Protein AF-Q9XXH2-F1 (afdb_monomer_lite)

InterPro domains:
  IPR000217 Tubulin [PTHR11588] (9-74)
  IPR002452 Alpha tubulin [PR01162] (20-36)
  IPR002452 Alpha tubulin [PR01162] (57-73)
  IPR008280 Tubulin/FtsZ, C-terminal [SSF55307] (9-71)
  IPR023123 Tubulin, C-terminal [G3DSA:1.10.287.600] (19-71)

Sequence (85 aa):
MVSFIPFHNVCMLSDTTAIAEAWSRLDYKFDLMYAKRAFVHWYVGEGMEEGEFTEAREDLAALEKDYEEVGADSNEGLEEDGEEY

Organism: Caenorhabditis elegans (NCBI:txid6239)

Foldseek 3Di:
DPDDDDDDDDDDDDDALVCLVVLVVVLVVLCVCVVVCNCVCVCVVVPDDPVVSVVVSVVSVVVSVVSVVVVVVVVVVVPPPPDDD

Secondary structure (DSSP, 8-state):
----------------GGGHHHHHHHHHHHHHHHTTTTTHHHHHHTT--HHHHHHHHHHHHHHHHHHHHHHHHHHHTTSSS----

pLDDT: mean 85.76, std 15.17, range [39.16, 97.31]

Structure (mmCIF, N/CA/C/O backbone):
data_AF-Q9XXH2-F1
#
_entry.id   AF-Q9XXH2-F1
#
loop_
_atom_site.group_PDB
_atom_site.id
_atom_site.type_symbol
_atom_site.label_atom_id
_atom_site.label_alt_id
_atom_site.label_comp_id
_atom_site.label_asym_id
_atom_site.label_entity_id
_atom_site.label_seq_id
_atom_site.pdbx_PDB_ins_code
_atom_site.Cartn_x
_atom_site.Cartn_y
_atom_site.Cartn_z
_atom_site.occupancy
_atom_site.B_iso_or_equiv
_atom_site.auth_seq_id
_atom_site.auth_comp_id
_atom_site.auth_asym_id
_atom_site.auth_atom_id
_atom_site.pdbx_PDB_model_num
ATOM 1 N N . MET A 1 1 ? -28.104 16.273 -50.469 1.00 49.66 1 MET A N 1
ATOM 2 C CA . MET A 1 1 ? -27.189 15.247 -49.932 1.00 49.66 1 MET A CA 1
ATOM 3 C C . MET A 1 1 ? -26.559 15.842 -48.683 1.00 49.66 1 MET A C 1
ATOM 5 O O . MET A 1 1 ? -25.698 16.697 -48.812 1.00 49.66 1 MET A O 1
ATOM 9 N N . VAL A 1 2 ? -27.082 15.523 -47.495 1.00 52.06 2 VAL A N 1
ATOM 10 C CA . VAL A 1 2 ? -26.468 15.960 -46.230 1.00 52.06 2 VAL A CA 1
ATOM 11 C C . VAL A 1 2 ? -25.269 15.044 -46.007 1.00 52.06 2 VAL A C 1
ATOM 13 O O . VAL A 1 2 ? -25.438 13.861 -45.732 1.00 52.06 2 VAL A O 1
ATOM 16 N N . SER A 1 3 ? -24.067 15.553 -46.248 1.00 58.31 3 SER A N 1
ATOM 17 C CA . SER A 1 3 ? -22.814 14.835 -46.030 1.00 58.31 3 SER A CA 1
ATOM 18 C C . SER A 1 3 ? -22.569 14.673 -44.528 1.00 58.31 3 SER A C 1
ATOM 20 O O . SER A 1 3 ? -22.256 15.636 -43.832 1.00 58.31 3 SER A O 1
ATOM 22 N N . PHE A 1 4 ? -22.751 13.447 -44.045 1.00 71.69 4 PHE A N 1
ATOM 23 C CA . PHE A 1 4 ? -22.357 12.963 -42.726 1.00 71.69 4 PHE A CA 1
ATOM 24 C C . PHE A 1 4 ? -20.829 13.071 -42.584 1.00 71.69 4 PHE A C 1
ATOM 26 O O . PHE A 1 4 ? -20.098 12.399 -43.309 1.00 71.69 4 PHE A O 1
ATOM 33 N N . ILE A 1 5 ? -20.343 13.941 -41.695 1.00 75.00 5 ILE A N 1
ATOM 34 C CA . ILE A 1 5 ? -18.924 13.998 -41.318 1.00 75.00 5 ILE A CA 1
ATOM 35 C C . ILE A 1 5 ? -18.692 12.868 -40.302 1.00 75.00 5 ILE A C 1
ATOM 37 O O . ILE A 1 5 ? -19.307 12.910 -39.235 1.00 75.00 5 ILE A O 1
ATOM 41 N N . PRO A 1 6 ? -17.847 11.859 -40.580 1.00 74.62 6 PRO A N 1
ATOM 42 C CA . PRO A 1 6 ? -17.502 10.867 -39.573 1.00 74.62 6 PRO A CA 1
ATOM 43 C C . PRO A 1 6 ? -16.608 11.515 -38.509 1.00 74.62 6 PRO A C 1
ATOM 45 O O . PRO A 1 6 ? -15.472 11.905 -38.786 1.00 74.62 6 PRO A O 1
ATOM 48 N N . PHE A 1 7 ? -17.113 11.628 -37.280 1.00 78.38 7 PHE A N 1
ATOM 49 C CA . PHE A 1 7 ? -16.263 11.878 -36.119 1.00 78.38 7 PHE A CA 1
ATOM 50 C C . PHE A 1 7 ? -15.424 10.618 -35.870 1.00 78.38 7 PHE A C 1
ATOM 52 O O . PHE A 1 7 ? -15.975 9.556 -35.583 1.00 78.38 7 PHE A O 1
ATOM 59 N N . HIS A 1 8 ? -14.102 10.721 -36.012 1.00 82.19 8 HIS A N 1
ATOM 60 C CA . HIS A 1 8 ? -13.176 9.675 -35.581 1.00 82.19 8 HIS A CA 1
ATOM 61 C C . HIS A 1 8 ? -12.771 9.974 -34.137 1.00 82.19 8 HIS A C 1
ATOM 63 O O . HIS A 1 8 ? -12.223 11.040 -33.862 1.00 82.19 8 HIS A O 1
ATOM 69 N N . ASN A 1 9 ? -13.045 9.042 -33.227 1.00 86.31 9 ASN A N 1
ATOM 70 C CA . ASN A 1 9 ? -12.539 9.089 -31.859 1.00 86.31 9 ASN A CA 1
ATOM 71 C C . ASN A 1 9 ? -11.269 8.237 -31.790 1.00 86.31 9 ASN A C 1
ATOM 73 O O . ASN A 1 9 ? -11.231 7.148 -32.362 1.00 86.31 9 ASN A O 1
ATOM 77 N N . VAL A 1 10 ? -10.251 8.714 -31.080 1.00 85.94 10 VAL A N 1
ATOM 78 C CA . VAL A 1 10 ? -9.035 7.945 -30.788 1.00 85.94 10 VAL A CA 1
ATOM 79 C C . VAL A 1 10 ? -9.013 7.651 -29.292 1.00 85.94 10 VAL A C 1
ATOM 81 O O . VAL A 1 10 ? -9.328 8.522 -28.484 1.00 85.94 10 VAL A O 1
ATOM 84 N N . CYS A 1 11 ? -8.658 6.420 -28.931 1.00 92.50 11 CYS A N 1
ATOM 85 C CA . CYS A 1 11 ? -8.434 5.986 -27.557 1.00 92.50 11 CYS A CA 1
ATOM 86 C C . CYS A 1 11 ? -6.972 5.543 -27.431 1.00 92.50 11 CYS A C 1
ATOM 88 O O . CYS A 1 11 ? -6.485 4.803 -28.285 1.00 92.50 11 CYS A O 1
ATOM 90 N N . MET A 1 12 ? -6.284 6.008 -26.389 1.00 91.69 12 MET A N 1
ATOM 91 C CA . MET A 1 12 ? -4.973 5.509 -25.980 1.00 91.69 12 MET A CA 1
ATOM 92 C C . MET A 1 12 ? -5.163 4.753 -24.668 1.00 91.69 12 MET A C 1
ATOM 94 O O . MET A 1 12 ? -5.755 5.285 -23.729 1.00 91.69 12 MET A O 1
ATOM 98 N N . LEU A 1 13 ? -4.646 3.533 -24.620 1.00 91.62 13 LEU A N 1
ATOM 99 C CA . LEU A 1 13 ? -4.395 2.806 -23.383 1.00 91.62 13 LEU A CA 1
ATOM 100 C C . LEU A 1 13 ? -2.881 2.832 -23.176 1.00 91.62 13 LEU A C 1
ATOM 102 O O . LEU A 1 13 ? -2.139 2.605 -24.132 1.00 91.62 13 LEU A O 1
ATOM 106 N N . SER A 1 14 ? -2.438 3.186 -21.975 1.00 91.12 14 SER A N 1
ATOM 107 C CA . SER A 1 14 ? -1.021 3.310 -21.642 1.00 91.12 14 SER A CA 1
ATOM 108 C C . SER A 1 14 ? -0.790 2.751 -20.248 1.00 91.12 14 SER A C 1
ATOM 110 O O . SER A 1 14 ? -1.462 3.181 -19.309 1.00 91.12 14 SER A O 1
ATOM 112 N N . ASP A 1 15 ? 0.172 1.841 -20.134 1.00 90.00 15 ASP A N 1
ATOM 113 C CA . ASP A 1 15 ? 0.659 1.319 -18.862 1.00 90.00 15 ASP A CA 1
ATOM 114 C C . ASP A 1 15 ? 1.922 2.103 -18.500 1.00 90.00 15 ASP A C 1
ATOM 116 O O . ASP A 1 15 ? 2.976 1.945 -19.115 1.00 90.00 15 ASP A O 1
ATOM 120 N N . THR A 1 16 ? 1.792 3.033 -17.555 1.00 89.94 16 THR A N 1
ATOM 121 C CA . THR A 1 16 ? 2.873 3.937 -17.145 1.00 89.94 16 THR A CA 1
ATOM 122 C C . THR A 1 16 ? 3.022 3.941 -15.634 1.00 89.94 16 THR A C 1
ATOM 124 O O . THR A 1 16 ? 2.027 3.975 -14.911 1.00 89.94 16 THR A O 1
ATOM 127 N N . THR A 1 17 ? 4.265 3.990 -15.157 1.00 91.69 17 THR A N 1
ATOM 128 C CA . THR A 1 17 ? 4.596 4.133 -13.732 1.00 91.69 17 THR A CA 1
ATOM 129 C C . THR A 1 17 ? 4.095 5.452 -13.139 1.00 91.69 17 THR A C 1
ATOM 131 O O . THR A 1 17 ? 3.888 5.541 -11.933 1.00 91.69 17 THR A O 1
ATOM 134 N N . ALA A 1 18 ? 3.767 6.448 -13.973 1.00 91.69 18 ALA A N 1
ATOM 135 C CA . ALA A 1 18 ? 3.153 7.703 -13.537 1.00 91.69 18 ALA A CA 1
ATOM 136 C C . ALA A 1 18 ? 1.782 7.513 -12.854 1.00 91.69 18 ALA A C 1
ATOM 138 O O . ALA A 1 18 ? 1.305 8.418 -12.168 1.00 91.69 18 ALA A O 1
ATOM 139 N N . ILE A 1 19 ? 1.137 6.346 -13.004 1.00 93.56 19 ILE A N 1
ATOM 140 C CA . ILE A 1 19 ? -0.095 6.027 -12.271 1.00 93.56 19 ILE A CA 1
ATOM 141 C C . ILE A 1 19 ? 0.123 5.968 -10.750 1.00 93.56 19 ILE A C 1
ATOM 143 O O . ILE A 1 19 ? -0.825 6.223 -10.008 1.00 93.56 19 ILE A O 1
ATOM 147 N N . ALA A 1 20 ? 1.356 5.721 -10.284 1.00 92.94 20 ALA A N 1
ATOM 148 C CA . ALA A 1 20 ? 1.727 5.754 -8.868 1.00 92.94 20 ALA A CA 1
ATOM 149 C C . ALA A 1 20 ? 1.294 7.062 -8.185 1.00 92.94 20 ALA A C 1
ATOM 151 O O . ALA A 1 20 ? 0.701 7.035 -7.111 1.00 92.94 20 ALA A O 1
ATOM 152 N N . GLU A 1 21 ? 1.441 8.210 -8.856 1.00 92.69 21 GLU A N 1
ATOM 153 C CA . GLU A 1 21 ? 1.012 9.504 -8.307 1.00 92.69 21 GLU A CA 1
ATOM 154 C C . GLU A 1 21 ? -0.504 9.579 -8.057 1.00 92.69 21 GLU A C 1
ATOM 156 O O . GLU A 1 21 ? -0.974 10.295 -7.164 1.00 92.69 21 GLU A O 1
ATOM 161 N N . ALA A 1 22 ? -1.305 8.873 -8.861 1.00 95.19 22 ALA A N 1
ATOM 162 C CA . ALA A 1 22 ? -2.748 8.812 -8.671 1.00 95.19 22 ALA A CA 1
ATOM 163 C C . ALA A 1 22 ? -3.111 7.972 -7.439 1.00 95.19 22 ALA A C 1
ATOM 165 O O . ALA A 1 22 ? -4.004 8.383 -6.688 1.00 95.19 22 ALA A O 1
ATOM 166 N N . TRP A 1 23 ? -2.401 6.860 -7.216 1.00 94.88 23 TRP A N 1
ATOM 167 C CA . TRP A 1 23 ? -2.534 6.026 -6.019 1.00 94.88 23 TRP A CA 1
ATOM 168 C C . TRP A 1 23 ? -2.163 6.812 -4.757 1.00 94.88 23 TRP A C 1
ATOM 170 O O . TRP A 1 23 ? -3.006 6.938 -3.870 1.00 94.88 23 TRP A O 1
ATOM 180 N N . SER A 1 24 ? -1.042 7.539 -4.749 1.00 94.25 24 SER A N 1
ATOM 181 C CA . SER A 1 24 ? -0.615 8.299 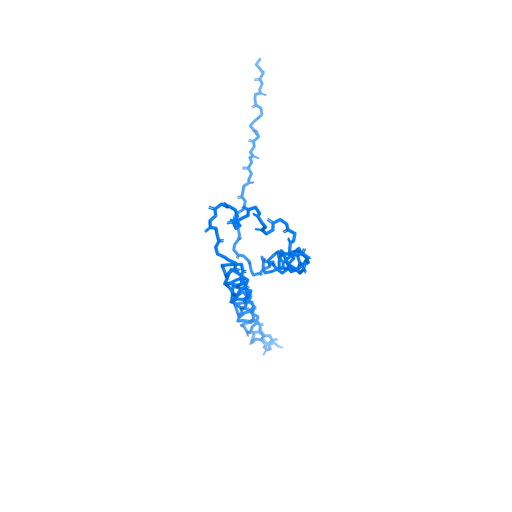-3.560 1.00 94.25 24 SER A CA 1
ATOM 182 C C . SER A 1 24 ? -1.584 9.420 -3.182 1.00 94.25 24 SER A C 1
ATOM 184 O O . SER A 1 24 ? -1.788 9.756 -2.011 1.00 94.25 24 SER A O 1
ATOM 186 N N . ARG A 1 25 ? -2.257 10.010 -4.177 1.00 96.06 25 ARG A N 1
ATOM 187 C CA . ARG A 1 25 ? -3.330 10.990 -3.943 1.00 96.06 25 ARG A CA 1
ATOM 188 C C . ARG A 1 25 ? -4.599 10.354 -3.380 1.00 96.06 25 ARG A C 1
ATOM 190 O O . ARG A 1 25 ? -5.358 11.053 -2.698 1.00 96.06 25 ARG A O 1
ATOM 197 N N . LEU A 1 26 ? -4.881 9.100 -3.724 1.00 96.31 26 LEU A N 1
ATOM 198 C CA . LEU A 1 26 ? -5.994 8.336 -3.170 1.00 96.31 26 LEU A CA 1
ATOM 199 C C . LEU A 1 26 ? -5.691 7.952 -1.722 1.00 96.31 26 LEU A C 1
ATOM 201 O O . LEU A 1 26 ? -6.515 8.256 -0.860 1.00 96.31 26 LEU A O 1
ATOM 205 N N . ASP A 1 27 ? -4.495 7.435 -1.457 1.00 95.50 27 ASP A N 1
ATOM 206 C CA . ASP A 1 27 ? -4.000 7.089 -0.123 1.00 95.50 27 ASP A CA 1
ATOM 207 C C . ASP A 1 27 ? -4.103 8.266 0.838 1.00 95.50 27 ASP A C 1
ATOM 209 O O . ASP A 1 27 ? -4.725 8.165 1.891 1.00 95.50 27 ASP A O 1
ATOM 213 N N . TYR A 1 28 ? -3.627 9.444 0.428 1.00 96.12 28 TYR A N 1
ATOM 214 C CA . 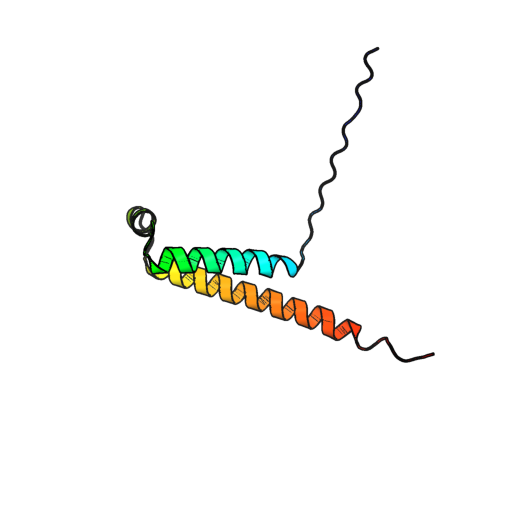TYR A 1 28 ? -3.737 10.648 1.250 1.00 96.12 28 TYR A CA 1
ATOM 215 C C . TYR A 1 28 ? -5.187 10.977 1.646 1.00 96.12 28 TYR A C 1
ATOM 217 O O . TYR A 1 28 ? -5.474 11.341 2.790 1.00 96.12 28 TYR A O 1
ATOM 225 N N . LYS A 1 29 ? -6.134 10.861 0.707 1.00 96.56 29 LYS A N 1
ATOM 226 C CA . LYS A 1 29 ? -7.555 11.114 0.998 1.00 96.56 29 LYS A CA 1
ATOM 227 C C . LYS A 1 29 ? -8.143 10.024 1.884 1.00 96.56 29 LYS A C 1
ATOM 229 O O . LYS A 1 29 ? -8.944 10.346 2.762 1.00 96.56 29 LYS A O 1
ATOM 234 N N . PHE A 1 30 ? -7.773 8.771 1.637 1.00 95.94 30 PHE A N 1
ATOM 235 C CA . PHE A 1 30 ? -8.185 7.636 2.444 1.00 95.94 30 PHE A CA 1
ATOM 236 C C . PHE A 1 30 ? -7.724 7.823 3.891 1.00 95.94 30 PHE A C 1
ATOM 238 O O . PHE A 1 30 ? -8.567 7.838 4.784 1.00 95.94 30 PHE A O 1
ATOM 245 N N . ASP A 1 31 ? -6.442 8.111 4.112 1.00 95.69 31 ASP A N 1
ATOM 246 C CA . ASP A 1 31 ? -5.849 8.304 5.436 1.00 95.69 31 ASP A CA 1
ATOM 247 C C . ASP A 1 31 ? -6.535 9.453 6.199 1.00 95.69 31 ASP A C 1
ATOM 249 O O . ASP A 1 31 ? -6.889 9.312 7.372 1.00 95.69 31 ASP A O 1
ATOM 253 N N . LEU A 1 32 ? -6.828 10.576 5.526 1.00 96.25 32 LEU A N 1
ATOM 254 C CA . LEU A 1 32 ? -7.570 11.699 6.120 1.00 96.25 32 LEU A CA 1
ATOM 255 C C . LEU A 1 32 ? -8.985 11.318 6.582 1.00 96.25 32 LEU A C 1
ATOM 257 O O . LEU A 1 32 ? -9.464 11.816 7.609 1.00 96.25 32 LEU A O 1
ATOM 261 N N . MET A 1 33 ? -9.679 10.490 5.803 1.00 95.69 33 MET A N 1
ATOM 262 C CA . MET A 1 33 ? -11.046 10.053 6.093 1.00 95.69 33 MET A CA 1
ATOM 263 C C . MET A 1 33 ? -11.062 8.971 7.171 1.00 95.69 33 MET A C 1
ATOM 265 O O . MET A 1 3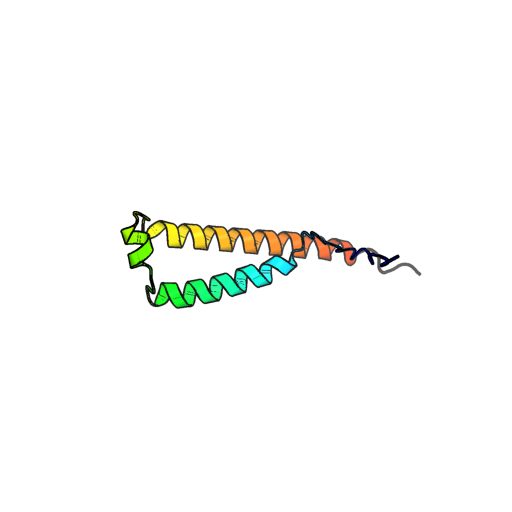3 ? -11.852 9.054 8.119 1.00 95.69 33 MET A O 1
ATOM 269 N N . TYR A 1 34 ? -10.159 7.999 7.059 1.00 94.44 34 TYR A N 1
ATOM 270 C CA . TYR A 1 34 ? -10.029 6.876 7.974 1.00 94.44 34 TYR A CA 1
ATOM 271 C C . TYR A 1 34 ? -9.589 7.335 9.368 1.00 94.44 34 TYR A C 1
ATOM 273 O O . TYR A 1 34 ? -10.190 6.926 10.361 1.00 94.44 34 TYR A O 1
ATOM 281 N N . ALA A 1 35 ? -8.679 8.316 9.462 1.00 94.94 35 ALA A N 1
ATOM 282 C CA . ALA A 1 35 ? -8.289 8.939 10.731 1.00 94.94 35 ALA A CA 1
ATOM 283 C C . ALA A 1 35 ? -9.473 9.566 11.495 1.00 94.94 35 ALA A C 1
ATOM 285 O O . ALA A 1 35 ? -9.464 9.635 12.724 1.00 94.94 35 ALA A O 1
ATOM 286 N N . LYS A 1 36 ? -10.517 10.012 10.784 1.00 95.75 36 LYS A N 1
ATOM 287 C CA . LYS A 1 36 ? -11.758 10.547 11.375 1.00 95.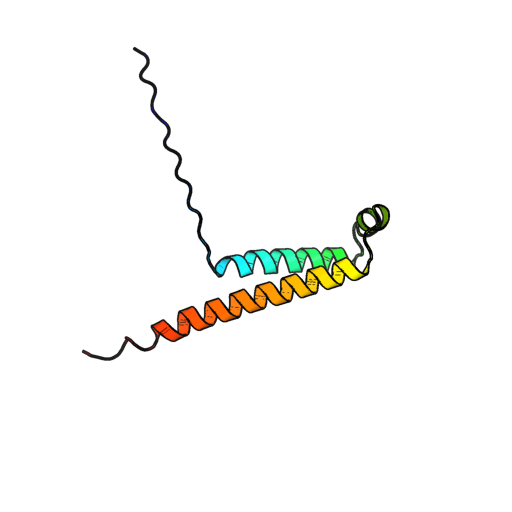75 36 LYS A CA 1
ATOM 288 C C . LYS A 1 36 ? -12.869 9.504 11.503 1.00 95.75 36 LYS A C 1
ATOM 290 O O . LYS A 1 36 ? -13.983 9.863 11.886 1.00 95.75 36 LYS A O 1
ATOM 295 N N . ARG A 1 37 ? -12.602 8.243 11.148 1.00 94.00 37 ARG A N 1
ATOM 296 C CA . ARG A 1 37 ? -13.601 7.173 10.983 1.00 94.00 37 ARG A CA 1
ATOM 297 C C . ARG A 1 37 ? -14.802 7.612 10.133 1.00 94.00 37 ARG A C 1
ATOM 299 O O . ARG A 1 37 ? -15.942 7.212 10.383 1.00 94.00 37 ARG A O 1
ATOM 306 N N . ALA A 1 38 ? -14.567 8.466 9.138 1.00 94.94 38 ALA A N 1
ATOM 307 C CA . ALA A 1 38 ? -15.628 9.005 8.301 1.00 94.94 38 ALA A CA 1
ATOM 308 C C . ALA A 1 38 ? -16.217 7.893 7.421 1.00 94.94 38 ALA A C 1
ATOM 310 O O . ALA A 1 38 ? -15.489 7.208 6.712 1.00 94.94 38 ALA A O 1
ATOM 311 N N . PHE A 1 39 ? -17.538 7.709 7.487 1.00 93.00 39 PHE A N 1
ATOM 312 C CA . PHE A 1 39 ? -18.302 6.693 6.742 1.00 93.00 39 PHE A CA 1
ATOM 313 C C . PHE A 1 39 ? -17.940 5.217 7.002 1.00 93.00 39 PHE A C 1
ATOM 315 O O . PHE A 1 39 ? -18.622 4.351 6.470 1.00 93.00 39 PHE A O 1
ATOM 322 N N . VAL A 1 40 ? -16.975 4.902 7.879 1.00 93.19 40 VAL A N 1
ATOM 323 C CA . VAL A 1 40 ? -16.587 3.511 8.214 1.00 93.19 40 VAL A CA 1
ATOM 324 C C . VAL A 1 40 ? -17.795 2.671 8.649 1.00 93.19 40 VAL A C 1
ATOM 326 O O . VAL A 1 40 ? -17.948 1.533 8.222 1.00 93.19 40 VAL A O 1
ATOM 329 N N . HIS A 1 41 ? -18.712 3.254 9.431 1.00 93.19 41 HIS A N 1
ATOM 330 C CA . HIS A 1 41 ? -19.913 2.555 9.903 1.00 93.19 41 HIS A CA 1
ATOM 331 C C . HIS A 1 41 ? -20.860 2.085 8.787 1.00 93.19 41 HIS A C 1
ATOM 333 O O . HIS A 1 41 ? -21.663 1.197 9.043 1.00 93.19 41 HIS A O 1
ATOM 339 N N . TRP A 1 42 ? -20.796 2.662 7.580 1.00 95.94 42 TRP A N 1
ATOM 340 C CA . TRP A 1 42 ? -21.619 2.212 6.449 1.00 95.94 42 TRP A CA 1
ATOM 341 C C . TRP A 1 42 ? -21.101 0.874 5.936 1.00 95.94 42 TRP A C 1
ATOM 343 O O . TRP A 1 42 ? -21.869 -0.067 5.811 1.00 95.94 42 TRP A O 1
ATOM 353 N N . TYR A 1 43 ? -19.790 0.769 5.730 1.00 95.75 43 TYR A N 1
ATOM 354 C CA . TYR A 1 43 ? -19.144 -0.456 5.260 1.00 95.75 43 TYR A CA 1
ATOM 355 C C . TYR A 1 43 ? -19.217 -1.578 6.296 1.00 95.75 43 TYR A C 1
ATOM 357 O O . TYR A 1 43 ? -19.612 -2.694 5.973 1.00 95.75 43 TYR A O 1
ATOM 365 N N . VAL A 1 44 ? -18.928 -1.264 7.563 1.00 93.38 44 VAL A N 1
ATOM 366 C CA . VAL A 1 44 ? -19.068 -2.239 8.657 1.00 93.38 44 VAL A CA 1
ATOM 367 C C . VAL A 1 44 ? -20.534 -2.651 8.843 1.00 93.38 44 VAL A C 1
ATOM 369 O O . VAL A 1 44 ? -20.821 -3.803 9.153 1.00 93.38 44 VAL A O 1
ATOM 372 N N . GLY A 1 45 ? -21.481 -1.737 8.601 1.00 93.94 45 GLY A N 1
ATOM 373 C CA . GLY A 1 45 ? -22.916 -2.032 8.617 1.00 93.94 45 GLY A CA 1
ATOM 374 C C . GLY A 1 45 ? -23.365 -3.020 7.534 1.00 93.94 45 GLY A C 1
ATOM 375 O O . GLY A 1 45 ? -24.312 -3.767 7.768 1.00 93.94 45 GLY A O 1
ATOM 376 N N . GLU A 1 46 ? -22.665 -3.067 6.397 1.0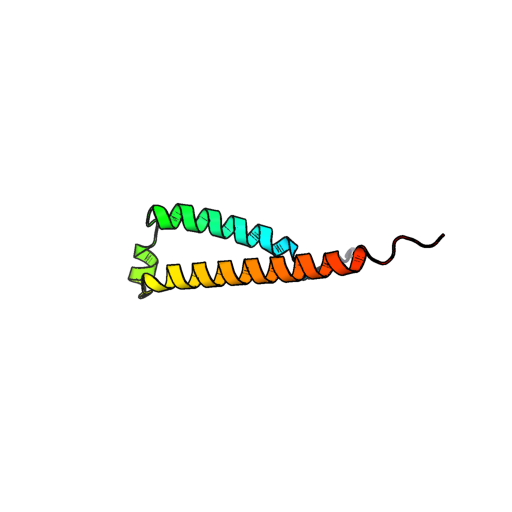0 95.81 46 GLU A N 1
ATOM 377 C CA . GLU A 1 46 ? -22.897 -4.026 5.304 1.00 95.81 46 GLU A CA 1
ATOM 378 C C . GLU A 1 46 ? -22.165 -5.369 5.509 1.00 95.81 46 GLU A C 1
ATOM 380 O O . GLU A 1 46 ? -22.370 -6.303 4.736 1.00 95.81 46 GLU A O 1
ATOM 385 N N . GLY A 1 47 ? -21.347 -5.496 6.564 1.00 94.12 47 GLY A N 1
ATOM 386 C CA . GLY A 1 47 ? -20.665 -6.739 6.941 1.00 94.12 47 GLY A CA 1
ATOM 387 C C . GLY A 1 47 ? -19.154 -6.773 6.699 1.00 94.12 47 GLY A C 1
ATOM 388 O O . GLY A 1 47 ? -18.562 -7.827 6.904 1.00 94.12 47 GLY A O 1
ATOM 389 N N . MET A 1 48 ? -18.536 -5.658 6.296 1.00 94.88 48 MET A N 1
ATOM 390 C CA . MET A 1 48 ? -17.077 -5.545 6.163 1.00 94.88 48 MET A CA 1
ATOM 391 C C . MET A 1 48 ? -16.400 -5.543 7.543 1.00 94.88 48 MET A C 1
ATOM 393 O O . MET A 1 48 ? -16.852 -4.849 8.462 1.00 94.88 48 MET A O 1
ATOM 397 N N . GLU A 1 49 ? -15.304 -6.280 7.699 1.00 94.12 49 GLU A N 1
ATOM 398 C CA . GLU A 1 49 ? -14.516 -6.268 8.932 1.00 94.12 49 GLU A CA 1
ATOM 399 C C . GLU A 1 49 ? -13.617 -5.023 8.985 1.00 94.12 49 GLU A C 1
ATOM 401 O O . GLU A 1 49 ? -13.046 -4.596 7.986 1.00 94.12 49 GLU A O 1
ATOM 406 N N . GLU A 1 50 ? -13.455 -4.412 10.166 1.00 89.56 50 GLU A N 1
ATOM 407 C CA . GLU A 1 50 ? -12.654 -3.177 10.293 1.00 89.56 50 GLU A CA 1
ATOM 408 C C . GLU A 1 50 ? -11.178 -3.396 9.894 1.00 89.56 50 GLU A C 1
ATOM 410 O O . GLU A 1 50 ? -10.525 -2.459 9.441 1.00 89.56 50 GLU A O 1
ATOM 415 N N . GLY A 1 51 ? -10.679 -4.634 9.998 1.00 93.00 51 GLY A N 1
ATOM 416 C CA . GLY A 1 51 ? -9.335 -5.020 9.558 1.00 93.00 51 GLY A CA 1
ATOM 417 C C . GLY A 1 51 ? -9.126 -4.945 8.043 1.00 93.00 51 GLY A C 1
ATOM 418 O O . GLY A 1 51 ? -8.032 -4.590 7.612 1.00 93.00 51 GLY A O 1
ATOM 419 N N . GLU A 1 52 ? -10.174 -5.153 7.237 1.00 95.38 52 GLU A N 1
ATOM 420 C CA . GLU A 1 52 ? -10.074 -5.138 5.769 1.00 95.38 52 GLU A CA 1
ATOM 421 C C . GLU A 1 52 ? -9.664 -3.755 5.232 1.00 95.38 52 GLU A C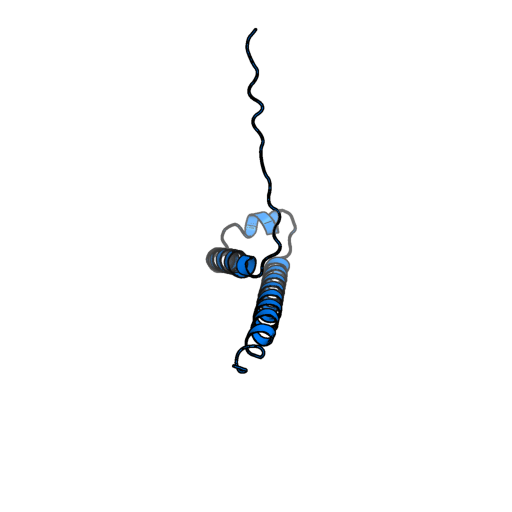 1
ATOM 423 O O . GLU A 1 52 ? -9.037 -3.645 4.181 1.00 95.38 52 GLU A O 1
ATOM 428 N N . PHE A 1 53 ? -9.961 -2.676 5.967 1.00 94.44 53 PHE A N 1
ATOM 429 C CA . PHE A 1 53 ? -9.477 -1.335 5.624 1.00 94.44 53 PHE A CA 1
ATOM 430 C C . PHE A 1 53 ? -7.957 -1.218 5.721 1.00 94.44 53 PHE A C 1
ATOM 432 O O . PHE A 1 53 ? -7.338 -0.523 4.916 1.00 94.44 53 PHE A O 1
ATOM 439 N N . THR A 1 54 ? -7.364 -1.850 6.734 1.00 93.31 54 THR A N 1
ATOM 440 C CA . THR A 1 54 ? -5.915 -1.847 6.933 1.00 93.31 54 THR A CA 1
ATOM 441 C C . THR A 1 54 ? -5.239 -2.753 5.914 1.00 93.31 54 THR A C 1
ATOM 443 O O . THR A 1 54 ? -4.266 -2.320 5.309 1.00 93.31 54 THR A O 1
ATOM 446 N N . GLU A 1 55 ? -5.802 -3.931 5.643 1.00 96.31 55 GLU A N 1
ATOM 447 C CA . GLU A 1 55 ? -5.300 -4.838 4.602 1.00 96.31 55 GLU A CA 1
ATOM 448 C C . GLU A 1 55 ? -5.282 -4.155 3.226 1.00 96.31 55 GLU A C 1
ATOM 450 O O . GLU A 1 55 ? -4.240 -4.086 2.582 1.00 96.31 55 GLU A O 1
ATOM 455 N N . ALA A 1 56 ? -6.381 -3.508 2.824 1.00 95.94 56 ALA A N 1
ATOM 456 C CA . ALA A 1 56 ? -6.436 -2.781 1.554 1.00 95.94 56 ALA A CA 1
ATOM 457 C C . ALA A 1 56 ? -5.415 -1.627 1.466 1.00 95.94 56 ALA A C 1
ATOM 459 O O . ALA A 1 56 ? -4.923 -1.300 0.384 1.00 95.94 56 ALA A O 1
ATOM 460 N N . ARG A 1 57 ? -5.092 -0.989 2.600 1.00 95.50 57 ARG A N 1
ATOM 461 C CA . ARG A 1 57 ? -4.083 0.078 2.667 1.00 95.50 57 ARG A CA 1
ATOM 462 C C . ARG A 1 57 ? -2.662 -0.469 2.521 1.00 95.50 57 ARG A C 1
ATOM 464 O O . ARG A 1 57 ? -1.826 0.209 1.921 1.00 95.50 57 ARG A O 1
ATOM 471 N N . GLU A 1 58 ? -2.401 -1.649 3.076 1.00 96.62 58 GLU A N 1
ATOM 472 C CA . GLU A 1 58 ? -1.137 -2.375 2.924 1.00 96.62 58 GLU A CA 1
ATOM 473 C C . GLU A 1 58 ? -0.954 -2.867 1.483 1.00 96.62 58 GLU A C 1
ATOM 475 O O . GLU A 1 58 ? 0.122 -2.681 0.916 1.00 96.62 58 GLU A O 1
ATOM 480 N N . ASP A 1 59 ? -2.015 -3.381 0.855 1.00 97.31 59 ASP A N 1
ATOM 481 C CA . ASP A 1 59 ? -2.006 -3.789 -0.554 1.00 97.31 59 ASP A CA 1
ATOM 482 C C . ASP A 1 59 ? -1.692 -2.613 -1.491 1.00 97.31 59 ASP A C 1
ATOM 484 O O . ASP A 1 59 ? -0.882 -2.743 -2.411 1.00 97.31 59 ASP A O 1
ATOM 488 N N . LEU A 1 60 ? -2.290 -1.437 -1.249 1.00 95.06 60 LEU A N 1
ATOM 489 C CA . LEU A 1 60 ? -1.972 -0.227 -2.017 1.00 95.06 60 LEU A CA 1
ATOM 490 C C . LEU A 1 60 ? -0.520 0.218 -1.812 1.00 95.06 60 LEU A C 1
ATOM 492 O O . LEU A 1 60 ? 0.141 0.567 -2.786 1.00 95.06 60 LEU A O 1
ATOM 496 N N . ALA A 1 61 ? 0.005 0.141 -0.586 1.00 95.25 61 ALA A N 1
ATOM 497 C CA . ALA A 1 61 ? 1.406 0.468 -0.318 1.00 95.25 61 ALA A CA 1
ATOM 498 C C . ALA A 1 61 ? 2.378 -0.494 -1.026 1.00 95.25 61 ALA A C 1
ATOM 500 O O . ALA A 1 61 ? 3.425 -0.068 -1.515 1.00 95.25 61 ALA A O 1
ATOM 501 N N . ALA A 1 62 ? 2.037 -1.785 -1.103 1.00 96.62 62 ALA A N 1
ATOM 502 C CA . ALA A 1 62 ? 2.807 -2.757 -1.873 1.00 96.62 62 ALA A CA 1
ATOM 503 C C . ALA A 1 62 ? 2.786 -2.420 -3.373 1.00 96.62 62 ALA A C 1
ATOM 505 O O . ALA A 1 62 ? 3.838 -2.380 -4.003 1.00 96.62 62 ALA A O 1
ATOM 506 N N . LEU A 1 63 ? 1.616 -2.078 -3.919 1.00 94.62 63 LEU A N 1
ATOM 507 C CA . LEU A 1 63 ? 1.474 -1.698 -5.324 1.00 94.62 63 LEU A CA 1
ATOM 508 C C . LEU A 1 63 ? 2.266 -0.430 -5.681 1.00 94.62 63 LEU A C 1
ATOM 510 O O . LEU A 1 63 ? 2.880 -0.364 -6.744 1.00 94.62 63 LEU A O 1
ATOM 514 N N . GLU A 1 64 ? 2.259 0.587 -4.817 1.00 94.44 64 GLU A N 1
ATOM 515 C CA . GLU A 1 64 ? 3.066 1.798 -5.015 1.00 94.44 64 GLU A CA 1
ATOM 516 C C . GLU A 1 64 ? 4.561 1.476 -5.072 1.00 94.44 64 GLU A C 1
ATOM 518 O O . GLU A 1 64 ? 5.261 1.978 -5.953 1.00 94.44 64 GLU A O 1
ATOM 523 N N . LYS A 1 65 ? 5.031 0.596 -4.181 1.00 93.81 65 LYS A N 1
ATOM 524 C CA . LYS A 1 65 ? 6.420 0.137 -4.166 1.00 93.81 65 LYS A CA 1
ATOM 525 C C . LYS A 1 65 ? 6.787 -0.615 -5.447 1.00 93.81 65 LYS A C 1
ATOM 527 O O . LYS A 1 65 ? 7.861 -0.377 -5.991 1.00 93.81 65 LYS A O 1
ATOM 532 N N . ASP A 1 66 ? 5.898 -1.466 -5.954 1.00 94.38 66 ASP A N 1
ATOM 533 C CA . ASP A 1 66 ? 6.121 -2.180 -7.215 1.00 94.38 66 ASP A CA 1
ATOM 534 C C . ASP A 1 66 ? 6.274 -1.198 -8.393 1.00 94.38 66 ASP A C 1
ATOM 536 O O . ASP A 1 66 ? 7.147 -1.366 -9.245 1.00 94.38 66 ASP A O 1
ATOM 540 N N . TYR A 1 67 ? 5.466 -0.130 -8.441 1.00 93.19 67 TYR A N 1
ATOM 541 C CA . TYR A 1 67 ? 5.615 0.912 -9.466 1.00 93.19 67 TYR A CA 1
ATOM 542 C C . TYR A 1 67 ? 6.900 1.733 -9.311 1.00 93.19 67 TYR A C 1
ATOM 544 O O . TYR A 1 67 ? 7.470 2.149 -10.323 1.00 93.19 67 TYR A O 1
ATOM 552 N N . GLU A 1 68 ? 7.345 1.984 -8.078 1.00 91.75 68 GLU A N 1
ATOM 553 C CA . GLU A 1 68 ? 8.616 2.656 -7.795 1.00 91.75 68 GLU A CA 1
ATOM 554 C C . GLU A 1 68 ? 9.807 1.811 -8.271 1.00 91.75 68 GLU A C 1
ATOM 556 O O . GLU A 1 68 ? 10.675 2.333 -8.969 1.00 91.75 68 GLU A O 1
ATOM 561 N N . GLU A 1 69 ? 9.806 0.506 -7.977 1.00 91.81 69 GLU A N 1
ATOM 562 C CA . GLU A 1 69 ? 10.836 -0.449 -8.411 1.00 91.81 69 GLU A CA 1
ATOM 563 C C . GLU A 1 69 ? 10.928 -0.510 -9.943 1.00 91.81 69 GLU A C 1
ATOM 565 O O . GLU A 1 69 ? 11.990 -0.269 -10.516 1.00 91.81 69 GLU A O 1
ATOM 570 N N . VAL A 1 70 ? 9.793 -0.686 -10.631 1.00 90.94 70 VAL A N 1
ATOM 571 C CA . VAL A 1 70 ? 9.748 -0.696 -12.105 1.00 90.94 70 VAL A CA 1
ATOM 572 C C . VAL A 1 70 ? 10.181 0.651 -12.705 1.00 90.94 70 VAL A C 1
ATOM 574 O O . VAL A 1 70 ? 10.789 0.700 -13.780 1.00 90.94 70 VAL A O 1
ATOM 577 N N . GLY A 1 71 ? 9.861 1.762 -12.037 1.00 89.00 71 GLY A N 1
ATOM 578 C CA . GLY A 1 71 ? 10.263 3.104 -12.455 1.00 89.00 71 GLY A CA 1
ATOM 579 C C . GLY A 1 71 ? 11.769 3.343 -12.337 1.00 89.00 71 GLY A C 1
ATOM 580 O O . GLY A 1 71 ? 12.348 3.968 -13.227 1.00 89.00 71 GLY A O 1
ATOM 581 N N . ALA A 1 72 ? 12.396 2.821 -11.280 1.00 84.62 72 ALA A N 1
ATOM 582 C CA . ALA A 1 72 ? 13.838 2.884 -11.066 1.00 84.62 72 ALA A CA 1
ATOM 583 C C . ALA A 1 72 ? 14.600 2.013 -12.079 1.00 84.62 72 ALA A C 1
ATOM 585 O O . ALA A 1 72 ? 15.487 2.527 -12.763 1.00 84.62 72 ALA A O 1
ATOM 586 N N . ASP A 1 73 ? 14.178 0.758 -12.271 1.00 79.44 73 ASP A N 1
ATOM 587 C CA . ASP A 1 73 ? 14.775 -0.177 -13.240 1.00 79.44 73 ASP A CA 1
ATOM 588 C C . ASP A 1 73 ? 14.752 0.380 -14.673 1.00 79.44 73 ASP A C 1
ATOM 590 O O . ASP A 1 73 ? 15.678 0.187 -15.463 1.00 79.44 73 ASP A O 1
ATOM 594 N N . SER A 1 74 ? 13.692 1.120 -15.017 1.00 73.62 74 SER A N 1
ATOM 595 C CA . SER A 1 74 ? 13.556 1.757 -16.331 1.00 73.62 74 SER A CA 1
ATOM 596 C C . SER A 1 74 ? 14.549 2.906 -16.553 1.00 73.62 74 SER A C 1
ATOM 598 O O . SER A 1 74 ? 14.836 3.241 -17.703 1.00 73.62 74 SER A O 1
ATOM 600 N N . ASN A 1 75 ? 15.062 3.523 -15.483 1.00 65.81 75 ASN A N 1
ATOM 601 C CA . ASN A 1 75 ? 16.002 4.641 -15.561 1.00 65.81 75 ASN A CA 1
ATOM 602 C C . ASN A 1 75 ? 17.468 4.177 -15.528 1.00 65.81 75 ASN A C 1
ATOM 604 O O . ASN A 1 75 ? 18.303 4.781 -16.198 1.00 65.81 75 ASN A O 1
ATOM 608 N N . GLU A 1 76 ? 17.780 3.080 -14.826 1.00 61.50 76 GLU A N 1
ATOM 609 C CA . GLU A 1 76 ? 19.144 2.525 -14.756 1.00 61.50 76 GLU A CA 1
ATOM 610 C C . GLU A 1 76 ? 19.679 2.075 -16.132 1.00 61.50 76 GLU A C 1
ATOM 612 O O . GLU A 1 76 ? 20.874 2.174 -16.396 1.00 61.50 76 GLU A O 1
ATOM 617 N N . GLY A 1 77 ? 18.806 1.678 -17.064 1.00 57.22 77 GLY A N 1
ATOM 618 C CA . GLY A 1 77 ? 19.196 1.305 -18.432 1.00 57.22 77 GLY A CA 1
ATOM 619 C C . GLY A 1 77 ? 19.482 2.470 -19.393 1.00 57.22 77 GLY A C 1
ATOM 620 O O . GLY A 1 77 ? 19.880 2.223 -20.530 1.00 57.22 77 GLY A O 1
ATOM 621 N N . LEU A 1 78 ? 19.256 3.726 -18.988 1.00 57.50 78 LEU A N 1
ATOM 622 C CA . LEU A 1 78 ? 19.447 4.907 -19.845 1.00 57.50 78 LEU A CA 1
ATOM 623 C C . LEU A 1 78 ? 20.773 5.638 -19.593 1.00 57.50 78 LEU A C 1
ATOM 625 O O . LEU A 1 78 ? 21.177 6.455 -20.421 1.00 57.50 78 LEU A O 1
ATOM 629 N N . GLU A 1 79 ? 21.458 5.356 -18.483 1.00 56.88 79 GLU A N 1
ATOM 630 C CA . GLU A 1 79 ? 22.695 6.054 -18.112 1.00 56.88 79 GLU A CA 1
ATOM 631 C C . GLU A 1 79 ? 23.972 5.417 -18.706 1.00 56.88 79 GLU A C 1
ATOM 633 O O . GLU A 1 79 ? 25.020 6.059 -18.697 1.00 56.88 79 GLU A O 1
ATOM 638 N N . GLU A 1 80 ? 23.908 4.217 -19.301 1.00 56.28 80 GLU A N 1
ATOM 639 C CA . GLU A 1 80 ? 25.096 3.518 -19.837 1.00 56.28 80 GLU A CA 1
ATOM 640 C C . GLU A 1 80 ? 25.433 3.789 -21.326 1.00 56.28 80 GLU A C 1
ATOM 642 O O . GLU A 1 80 ? 26.511 3.399 -21.766 1.00 56.28 80 GLU A O 1
ATOM 647 N N . ASP A 1 81 ? 24.605 4.499 -22.108 1.00 55.41 81 ASP A N 1
ATOM 648 C CA . ASP A 1 81 ? 24.803 4.658 -23.575 1.00 55.41 81 ASP A CA 1
ATOM 649 C C . ASP A 1 81 ? 25.269 6.076 -24.006 1.00 55.41 81 ASP A C 1
ATOM 651 O O . ASP A 1 81 ? 24.985 6.549 -25.109 1.00 55.41 81 ASP A O 1
ATOM 655 N N . GLY A 1 82 ? 25.951 6.804 -23.108 1.00 54.72 82 GLY A N 1
ATOM 656 C CA . GLY A 1 82 ? 26.218 8.249 -23.234 1.00 54.72 82 GLY A CA 1
ATOM 657 C C . GLY A 1 82 ? 27.659 8.712 -23.515 1.00 54.72 82 GLY A C 1
ATOM 658 O O . GLY A 1 82 ? 27.859 9.918 -23.667 1.00 54.72 82 GLY A O 1
ATOM 659 N N . GLU A 1 83 ? 28.661 7.827 -23.602 1.00 48.41 83 GLU A N 1
ATOM 660 C CA . GLU A 1 83 ? 30.080 8.224 -23.736 1.00 48.41 83 GLU A CA 1
ATOM 661 C C . GLU A 1 83 ? 30.862 7.438 -24.814 1.00 48.41 83 GLU A C 1
ATOM 663 O O . GLU A 1 83 ? 31.758 6.663 -24.495 1.00 48.41 83 GLU A O 1
ATOM 668 N N . GLU A 1 84 ? 30.596 7.665 -26.108 1.00 39.16 84 GLU A N 1
ATOM 669 C CA . GLU A 1 84 ? 31.596 7.392 -27.163 1.00 39.16 84 GLU A CA 1
ATOM 670 C C . GLU A 1 84 ? 31.370 8.248 -28.430 1.00 39.16 84 GLU A C 1
ATOM 672 O O . GLU A 1 84 ? 30.690 7.813 -29.353 1.00 39.16 84 GLU A O 1
ATOM 677 N N . TYR A 1 85 ? 31.945 9.461 -28.485 1.00 47.19 85 TYR A N 1
ATOM 678 C CA . TYR A 1 85 ? 32.343 10.170 -29.723 1.00 47.19 85 TYR A CA 1
ATOM 679 C C . TYR A 1 85 ? 33.496 11.146 -29.459 1.00 47.19 85 TYR A C 1
ATOM 681 O O . TYR A 1 85 ? 33.420 11.905 -28.466 1.00 47.19 85 TYR A O 1
#

Radius of gyration: 22.02 Å; chains: 1; bounding box: 60×23×61 Å